Protein AF-A0A2A3VLD2-F1 (afdb_monomer_lite)

Sequence (71 aa):
MSSSPKPATQPTTERKSKQAPSMSHDRIAADIAAFRKAGGKVEVLGNTPIQRRAAPAASATPAAAPARARR

Structure (mmCIF, N/CA/C/O backbone):
data_AF-A0A2A3VLD2-F1
#
_entry.id   AF-A0A2A3VLD2-F1
#
loop_
_atom_site.group_PDB
_atom_site.id
_atom_site.type_symbol
_atom_site.label_atom_id
_atom_site.label_alt_id
_atom_site.label_comp_id
_atom_site.label_asym_id
_atom_site.label_entity_id
_atom_site.label_seq_id
_atom_site.pdbx_PDB_ins_code
_atom_site.Cartn_x
_atom_site.Cartn_y
_atom_site.Cartn_z
_atom_site.occupancy
_atom_site.B_iso_or_equiv
_atom_site.auth_seq_id
_atom_site.auth_comp_id
_atom_site.auth_asym_id
_atom_site.auth_atom_id
_atom_site.pdbx_PDB_model_num
ATOM 1 N N . MET A 1 1 ? -6.860 46.577 23.553 1.00 45.66 1 MET A N 1
ATOM 2 C CA . MET A 1 1 ? -7.161 46.180 22.161 1.00 45.66 1 MET A CA 1
ATOM 3 C C . MET A 1 1 ? -7.206 44.661 22.132 1.00 45.66 1 MET A C 1
ATOM 5 O O . MET A 1 1 ? -6.167 44.043 22.298 1.00 45.66 1 MET A O 1
ATOM 9 N N . SER A 1 2 ? -8.399 44.068 22.063 1.00 50.34 2 SER A N 1
ATOM 10 C CA . SER A 1 2 ? -8.589 42.612 22.010 1.00 50.34 2 SER A CA 1
ATOM 11 C C . SER A 1 2 ? -8.939 42.245 20.571 1.00 50.34 2 SER A C 1
ATOM 13 O O . SER A 1 2 ? -9.939 42.745 20.059 1.00 50.34 2 SER A O 1
ATOM 15 N N . SER A 1 3 ? -8.116 41.442 19.894 1.00 51.41 3 SER A N 1
ATOM 16 C CA . SER A 1 3 ? -8.464 40.879 18.585 1.00 51.41 3 SER A CA 1
ATOM 17 C C . SER A 1 3 ? -8.588 39.364 18.700 1.00 51.41 3 SER A C 1
ATOM 19 O O . SER A 1 3 ? -7.592 38.662 18.869 1.00 51.41 3 SER A O 1
ATOM 21 N N . SER A 1 4 ? -9.814 38.858 18.597 1.00 51.50 4 SER A N 1
ATOM 22 C CA . SER A 1 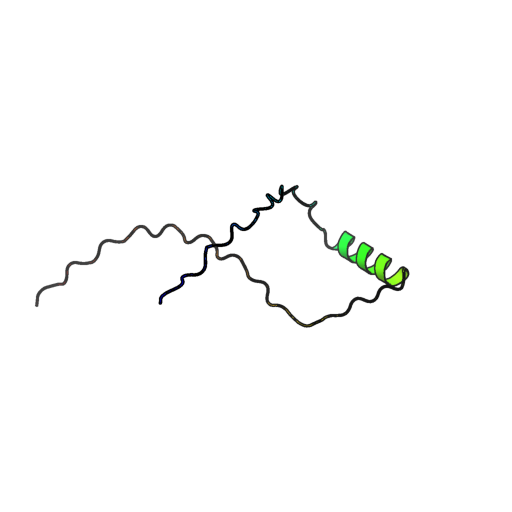4 ? -10.094 37.431 18.445 1.00 51.50 4 SER A CA 1
ATOM 23 C C . SER A 1 4 ? -9.777 36.972 17.011 1.00 51.50 4 SER A C 1
ATOM 25 O O . SER A 1 4 ? -10.106 37.696 16.067 1.00 51.50 4 SER A O 1
ATOM 27 N N . PRO A 1 5 ? -9.194 35.778 16.798 1.00 63.88 5 PRO A N 1
ATOM 28 C CA . PRO A 1 5 ? -9.067 35.208 15.461 1.00 63.88 5 PRO A CA 1
ATOM 29 C C . PRO A 1 5 ? -10.417 34.650 14.972 1.00 63.88 5 PRO A C 1
ATOM 31 O O . PRO A 1 5 ? -11.155 34.012 15.723 1.00 63.88 5 PRO A O 1
ATOM 34 N N . LYS A 1 6 ? -10.747 34.903 13.699 1.00 56.09 6 LYS A N 1
ATOM 35 C CA . LYS A 1 6 ? -11.951 34.391 13.020 1.00 56.09 6 LYS A CA 1
ATOM 36 C C . LYS A 1 6 ? -11.856 32.868 12.813 1.00 56.09 6 LYS A C 1
ATOM 38 O O . LYS A 1 6 ? -10.781 32.392 12.446 1.00 56.09 6 LYS A O 1
ATOM 43 N N . PRO A 1 7 ? -12.950 32.100 12.975 1.00 57.72 7 PRO A N 1
ATOM 44 C CA . PRO A 1 7 ? -12.946 30.670 12.692 1.00 57.72 7 PRO A CA 1
ATOM 45 C C . PRO A 1 7 ? -12.829 30.433 11.180 1.00 57.72 7 PRO A C 1
ATOM 47 O O . PRO A 1 7 ? -13.649 30.910 10.397 1.00 57.72 7 PRO A O 1
ATOM 50 N N . ALA A 1 8 ? -11.789 29.710 10.768 1.00 64.81 8 ALA A N 1
ATOM 51 C CA . ALA A 1 8 ? -11.610 29.275 9.391 1.00 64.81 8 ALA A CA 1
ATOM 52 C C . ALA A 1 8 ? -12.613 28.156 9.064 1.00 64.81 8 ALA A C 1
ATOM 54 O O . ALA A 1 8 ? -12.576 27.082 9.668 1.00 64.81 8 ALA A O 1
ATOM 55 N N . THR A 1 9 ? -13.499 28.408 8.101 1.00 63.78 9 THR A N 1
ATOM 56 C CA . THR A 1 9 ? -14.375 27.400 7.492 1.00 63.78 9 THR A CA 1
ATOM 57 C C . THR A 1 9 ? -13.510 26.343 6.813 1.00 63.78 9 THR A C 1
ATOM 59 O O . THR A 1 9 ? -12.890 26.605 5.784 1.00 63.78 9 THR A O 1
ATOM 62 N N . GLN A 1 10 ? -13.436 25.149 7.400 1.00 63.88 10 GLN A N 1
ATOM 63 C CA . GLN A 1 10 ? -12.742 24.024 6.781 1.00 63.88 10 GLN A CA 1
ATOM 64 C C . GLN A 1 10 ? -13.617 23.449 5.658 1.00 63.88 10 GLN A C 1
ATOM 66 O O . GLN A 1 10 ? -14.790 23.157 5.903 1.00 63.88 10 GLN A O 1
ATOM 71 N N . PRO A 1 11 ? -13.087 23.260 4.436 1.00 59.06 11 PRO A N 1
ATOM 72 C CA . PRO A 1 11 ? -13.821 22.589 3.376 1.00 59.06 11 PRO A CA 1
ATOM 73 C C . PRO A 1 11 ? -13.986 21.110 3.744 1.00 59.06 11 PRO A C 1
ATOM 75 O O . PRO A 1 11 ? -13.029 20.332 3.736 1.00 59.06 11 PRO A O 1
ATOM 78 N N . THR A 1 12 ? -15.211 20.710 4.076 1.00 65.81 12 THR A N 1
ATOM 79 C CA . THR A 1 12 ? -15.574 19.308 4.283 1.00 65.81 12 THR A CA 1
ATOM 80 C C . THR A 1 12 ? -15.613 18.626 2.922 1.00 65.81 12 THR A C 1
ATOM 82 O O . THR A 1 12 ? -16.624 18.648 2.225 1.00 65.81 12 THR A O 1
ATOM 85 N N . THR A 1 13 ? -14.490 18.041 2.506 1.00 68.38 13 THR A N 1
ATOM 86 C CA . THR A 1 13 ? -14.497 1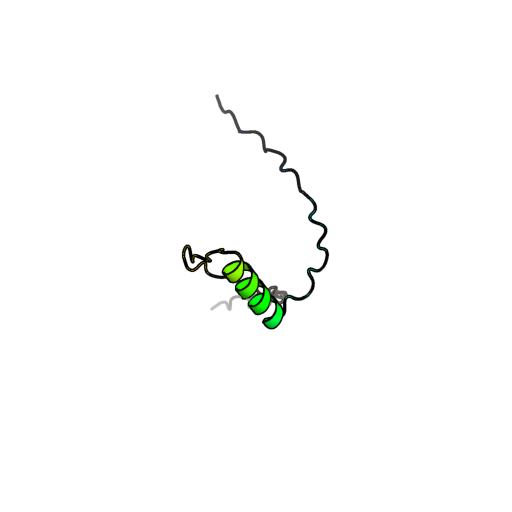7.132 1.360 1.00 68.38 13 THR A CA 1
ATOM 87 C C . THR A 1 13 ? -15.234 15.865 1.775 1.00 68.38 13 THR A C 1
ATOM 89 O O . THR A 1 13 ? -14.740 15.033 2.538 1.00 68.38 13 THR A O 1
ATOM 92 N N . GLU A 1 14 ? -16.473 15.756 1.312 1.00 66.06 14 GLU A N 1
ATOM 93 C CA . GLU A 1 14 ? -17.347 14.617 1.542 1.00 66.06 14 GLU A CA 1
ATOM 94 C C . GLU A 1 14 ? -16.772 13.414 0.783 1.00 66.06 14 GLU A C 1
ATOM 96 O O . GLU A 1 14 ? -17.027 13.184 -0.401 1.00 66.06 14 GLU A O 1
ATOM 101 N N . ARG A 1 15 ? -15.882 12.669 1.449 1.00 67.44 15 ARG A N 1
ATOM 102 C CA . ARG A 1 15 ? -15.331 11.429 0.905 1.00 67.44 15 ARG A CA 1
ATOM 103 C C . ARG A 1 15 ? -16.465 10.418 0.836 1.00 67.44 15 ARG A C 1
ATOM 105 O O . ARG A 1 15 ? -16.763 9.745 1.820 1.00 67.44 15 ARG A O 1
ATOM 112 N N . LYS A 1 16 ? -17.070 10.295 -0.347 1.00 66.56 16 LYS A N 1
ATOM 113 C CA . LYS A 1 16 ? -17.951 9.182 -0.697 1.00 66.56 16 LYS A CA 1
ATOM 114 C C . LYS A 1 16 ? -17.205 7.887 -0.393 1.00 66.56 16 LYS A C 1
ATOM 116 O O . LYS A 1 16 ? -16.268 7.517 -1.102 1.00 66.56 16 LYS A O 1
ATOM 121 N N . SER A 1 17 ? -17.604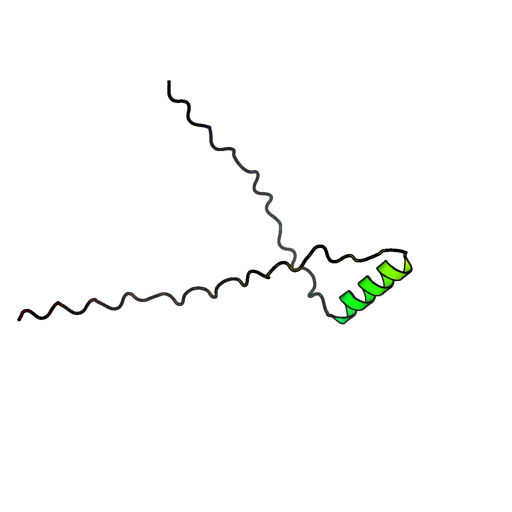 7.223 0.684 1.00 62.03 17 SER A N 1
ATOM 122 C CA . SER A 1 17 ? -17.103 5.920 1.096 1.00 62.03 17 SER A CA 1
ATOM 123 C C . SER A 1 17 ? -17.599 4.872 0.103 1.00 62.03 17 SER A C 1
ATOM 125 O O . SER A 1 17 ? -18.516 4.104 0.374 1.00 62.03 17 SER A O 1
ATOM 127 N N . LYS A 1 18 ? -16.994 4.826 -1.091 1.00 62.38 18 LYS A N 1
ATOM 128 C CA . LYS A 1 18 ? -16.992 3.587 -1.872 1.00 62.38 18 LYS A CA 1
ATOM 129 C C . LYS A 1 18 ? -16.412 2.536 -0.936 1.00 62.38 18 LYS A C 1
ATOM 131 O O . LYS A 1 18 ? -15.270 2.707 -0.511 1.00 62.38 18 LYS A O 1
ATOM 136 N N . GLN A 1 19 ? -17.205 1.527 -0.559 1.00 62.44 19 GLN A N 1
ATOM 137 C CA . GLN A 1 19 ? -16.681 0.370 0.157 1.00 62.44 19 GLN A CA 1
ATOM 138 C C . GLN A 1 19 ? -15.462 -0.106 -0.629 1.00 62.44 19 GLN A C 1
ATOM 140 O O . GLN A 1 19 ? -15.589 -0.583 -1.757 1.00 62.44 19 GLN A O 1
ATOM 145 N N . ALA A 1 20 ? -14.274 0.130 -0.073 1.00 65.44 20 ALA A N 1
ATOM 146 C CA . ALA A 1 20 ? -13.061 -0.395 -0.655 1.00 65.44 20 ALA A CA 1
ATOM 147 C C . ALA A 1 20 ? -13.233 -1.920 -0.672 1.00 65.44 20 ALA A C 1
ATOM 149 O O . ALA A 1 20 ? -13.697 -2.473 0.333 1.00 65.44 20 ALA A O 1
ATOM 150 N N . PRO A 1 21 ? -12.937 -2.597 -1.794 1.00 69.94 21 PRO A N 1
ATOM 151 C CA . PRO A 1 21 ? -12.986 -4.050 -1.833 1.00 69.94 21 PRO A CA 1
ATOM 152 C C . PRO A 1 21 ? -12.178 -4.589 -0.652 1.00 69.94 21 PRO A C 1
ATOM 154 O O . PRO A 1 21 ? -11.100 -4.070 -0.355 1.00 69.94 21 PRO A O 1
ATOM 157 N N . SER A 1 22 ? -12.723 -5.582 0.054 1.00 73.69 22 SER A N 1
ATOM 158 C CA . SER A 1 22 ? -12.065 -6.156 1.225 1.00 73.69 22 SER A CA 1
ATOM 159 C C . SER A 1 22 ? -10.663 -6.615 0.829 1.00 73.69 22 SER A C 1
ATOM 161 O O . SER A 1 22 ? -10.512 -7.518 0.002 1.00 73.69 22 SER A O 1
ATOM 163 N N . MET A 1 23 ? -9.640 -5.968 1.381 1.00 79.69 23 MET A N 1
ATOM 164 C CA . MET A 1 23 ? -8.254 -6.326 1.109 1.00 79.69 23 MET A CA 1
ATOM 165 C C . MET A 1 23 ? -7.961 -7.664 1.785 1.00 79.69 23 MET A C 1
ATOM 167 O O . MET A 1 23 ? -7.876 -7.751 3.008 1.00 79.69 23 MET A O 1
ATOM 171 N N . SER A 1 24 ? -7.854 -8.723 0.986 1.00 89.81 24 SER A N 1
ATOM 172 C CA . SER A 1 24 ? -7.414 -10.042 1.440 1.00 89.81 24 SER A CA 1
ATOM 173 C C . SER A 1 24 ? -5.896 -10.065 1.600 1.00 89.81 24 SER A C 1
ATOM 175 O O . SER A 1 24 ? -5.192 -9.451 0.798 1.00 89.81 24 SER A O 1
ATOM 177 N N . HIS A 1 25 ? -5.396 -10.849 2.555 1.00 90.19 25 HIS A N 1
ATOM 178 C CA . HIS A 1 25 ? -3.959 -11.029 2.782 1.00 90.19 25 HIS A CA 1
ATOM 179 C C . HIS A 1 25 ? -3.188 -11.420 1.508 1.00 90.19 25 HIS A C 1
ATOM 181 O O . HIS A 1 25 ? -2.137 -10.853 1.230 1.00 90.19 25 HIS A O 1
ATOM 187 N N . ASP A 1 26 ? -3.753 -12.325 0.705 1.00 90.62 26 ASP A N 1
ATOM 188 C CA . ASP A 1 26 ? -3.145 -12.835 -0.529 1.00 90.62 26 ASP A CA 1
ATOM 189 C C . ASP A 1 26 ? -2.838 -11.721 -1.550 1.00 90.62 26 ASP A C 1
ATOM 191 O O . ASP A 1 26 ? -1.709 -11.577 -2.012 1.00 90.62 26 ASP A O 1
ATOM 195 N N . ARG A 1 27 ? -3.811 -10.833 -1.800 1.00 92.75 27 ARG A N 1
ATOM 196 C CA . ARG A 1 27 ? -3.627 -9.655 -2.669 1.00 92.75 27 ARG A CA 1
ATOM 197 C C . ARG A 1 27 ? -2.535 -8.719 -2.167 1.00 92.75 27 ARG A C 1
ATOM 199 O O . ARG A 1 27 ? -1.700 -8.289 -2.951 1.00 92.75 27 ARG A O 1
ATOM 206 N N . ILE A 1 28 ? -2.508 -8.446 -0.862 1.00 92.81 28 ILE A N 1
ATOM 207 C CA . ILE A 1 28 ? -1.475 -7.588 -0.268 1.00 92.81 28 ILE A CA 1
ATOM 208 C C . ILE A 1 28 ? -0.086 -8.206 -0.494 1.00 92.81 28 ILE A C 1
ATOM 210 O O . ILE A 1 28 ? 0.854 -7.497 -0.849 1.00 92.81 28 ILE A O 1
ATOM 214 N N . ALA A 1 29 ? 0.052 -9.526 -0.334 1.00 94.31 29 ALA A N 1
ATOM 215 C CA . ALA A 1 29 ? 1.311 -10.223 -0.580 1.00 94.31 29 ALA A CA 1
ATOM 216 C C . ALA A 1 29 ? 1.741 -10.148 -2.057 1.00 94.31 29 ALA A C 1
ATOM 218 O O . ALA A 1 29 ? 2.912 -9.872 -2.341 1.00 94.31 29 ALA A O 1
ATOM 219 N N . ALA A 1 30 ? 0.801 -10.337 -2.988 1.00 95.25 30 ALA A N 1
ATOM 220 C CA . ALA A 1 30 ? 1.054 -10.205 -4.421 1.00 95.25 30 ALA A CA 1
ATOM 221 C C . ALA A 1 30 ? 1.522 -8.787 -4.796 1.00 95.25 30 ALA A C 1
ATOM 223 O O . ALA A 1 30 ? 2.523 -8.638 -5.504 1.00 95.25 30 ALA A O 1
ATOM 224 N N . ASP A 1 31 ? 0.870 -7.754 -4.259 1.00 93.44 31 ASP A N 1
ATOM 225 C CA . ASP A 1 31 ? 1.213 -6.351 -4.516 1.00 93.44 31 ASP A CA 1
ATOM 226 C C . ASP A 1 31 ? 2.598 -5.991 -3.957 1.00 93.44 31 ASP A C 1
ATOM 228 O O . ASP A 1 31 ? 3.405 -5.356 -4.642 1.00 93.44 31 ASP A O 1
ATOM 232 N N . ILE A 1 32 ? 2.929 -6.460 -2.747 1.00 94.94 32 ILE A N 1
ATOM 233 C CA . ILE A 1 32 ? 4.267 -6.280 -2.161 1.00 94.94 32 ILE A CA 1
ATOM 234 C C . ILE A 1 32 ? 5.332 -6.944 -3.045 1.00 94.94 32 ILE A C 1
ATOM 236 O O . ILE A 1 32 ? 6.395 -6.362 -3.279 1.00 94.94 32 ILE A O 1
ATOM 240 N N . ALA A 1 33 ? 5.070 -8.151 -3.552 1.00 96.25 33 ALA A N 1
ATOM 241 C CA . ALA A 1 33 ? 6.004 -8.849 -4.429 1.00 96.25 33 ALA A CA 1
ATOM 242 C C . ALA A 1 33 ? 6.200 -8.110 -5.763 1.00 96.25 33 ALA A C 1
ATOM 244 O O . ALA A 1 33 ? 7.339 -7.956 -6.212 1.00 96.25 33 ALA A O 1
ATOM 245 N N . ALA A 1 34 ? 5.119 -7.622 -6.376 1.00 97.38 34 ALA A N 1
ATOM 246 C CA . ALA A 1 34 ? 5.175 -6.839 -7.608 1.00 97.38 34 ALA A CA 1
ATOM 247 C C . ALA A 1 34 ? 5.968 -5.536 -7.418 1.00 97.38 34 ALA A C 1
ATOM 249 O O . ALA A 1 34 ? 6.856 -5.233 -8.217 1.00 97.38 34 ALA A O 1
ATOM 250 N N . PHE A 1 35 ? 5.724 -4.816 -6.320 1.00 96.88 35 PHE A N 1
ATOM 251 C CA . PHE A 1 35 ? 6.443 -3.586 -5.988 1.00 96.88 35 PHE A CA 1
ATOM 252 C C . PHE A 1 35 ? 7.950 -3.822 -5.828 1.00 96.88 35 PHE A C 1
ATOM 254 O O . PHE A 1 35 ? 8.762 -3.087 -6.390 1.00 96.88 35 PHE A O 1
ATOM 261 N N . ARG A 1 36 ? 8.337 -4.899 -5.132 1.00 96.06 36 ARG A N 1
ATOM 262 C CA . ARG A 1 36 ? 9.749 -5.279 -4.967 1.00 96.06 36 ARG A CA 1
ATOM 263 C C . ARG A 1 36 ? 10.405 -5.665 -6.293 1.00 96.06 36 ARG A C 1
ATOM 265 O O . ARG A 1 36 ? 11.543 -5.276 -6.536 1.00 96.06 36 ARG A O 1
ATOM 272 N N . LYS A 1 37 ? 9.696 -6.393 -7.167 1.00 96.62 37 LYS A N 1
ATOM 273 C CA . LYS A 1 37 ? 10.186 -6.748 -8.514 1.00 96.62 37 LYS A CA 1
ATOM 274 C C . LYS A 1 37 ? 10.414 -5.521 -9.398 1.00 96.62 37 LYS A C 1
ATOM 276 O O . LYS A 1 37 ? 11.347 -5.525 -10.191 1.00 96.62 37 LYS A O 1
ATOM 281 N N . ALA A 1 38 ? 9.606 -4.476 -9.237 1.00 97.06 38 ALA A N 1
ATOM 282 C CA . ALA A 1 38 ? 9.774 -3.205 -9.938 1.00 97.06 38 ALA A CA 1
ATOM 283 C C . ALA A 1 38 ? 10.921 -2.333 -9.377 1.00 97.06 38 ALA A C 1
ATOM 285 O O . ALA A 1 38 ? 11.124 -1.220 -9.853 1.00 97.06 38 ALA A O 1
ATOM 286 N N . GLY A 1 39 ? 11.664 -2.810 -8.369 1.00 96.69 39 GLY A N 1
ATOM 287 C CA . GLY A 1 39 ? 12.761 -2.073 -7.731 1.00 96.69 39 GLY A CA 1
ATOM 288 C C . GLY A 1 39 ? 12.332 -1.201 -6.547 1.00 96.69 39 GLY A C 1
ATOM 289 O O . GLY A 1 39 ? 13.149 -0.459 -6.005 1.00 96.69 39 GLY A O 1
ATOM 290 N N . GLY A 1 40 ? 11.071 -1.287 -6.118 1.00 96.31 40 GLY A N 1
ATOM 291 C CA . GLY A 1 40 ? 10.572 -0.587 -4.940 1.00 96.31 40 GLY A CA 1
ATOM 292 C C . GLY A 1 40 ? 11.106 -1.177 -3.631 1.00 96.31 40 GLY A C 1
ATOM 293 O O . GLY A 1 40 ? 11.256 -2.393 -3.482 1.00 96.31 40 GLY A O 1
ATOM 294 N N . LYS A 1 41 ? 11.350 -0.311 -2.643 1.00 95.88 41 LYS A N 1
ATOM 295 C CA . LYS A 1 41 ? 11.772 -0.688 -1.288 1.00 95.88 41 LYS A CA 1
ATOM 296 C C . LYS A 1 41 ? 10.739 -0.204 -0.278 1.00 95.88 41 LYS A C 1
ATOM 298 O O . LYS A 1 41 ? 10.351 0.958 -0.292 1.00 95.88 41 LYS A O 1
ATOM 303 N N . VAL A 1 42 ? 10.286 -1.108 0.586 1.00 91.06 42 VAL A N 1
ATOM 304 C CA . VAL A 1 42 ? 9.388 -0.770 1.695 1.00 91.06 42 VAL A CA 1
ATOM 305 C C . VAL A 1 42 ? 10.244 -0.543 2.933 1.00 91.06 42 VAL A C 1
ATOM 307 O O . VAL A 1 42 ? 10.965 -1.446 3.355 1.00 91.06 42 VAL A O 1
ATOM 310 N N . GLU A 1 43 ? 10.172 0.656 3.500 1.00 93.00 43 GLU A N 1
ATOM 311 C CA . GLU A 1 43 ? 10.870 1.019 4.733 1.00 93.00 43 GLU A CA 1
ATOM 312 C C . GLU A 1 43 ? 9.860 1.272 5.855 1.00 93.00 43 GLU A C 1
ATOM 314 O O . GLU A 1 43 ? 8.784 1.830 5.633 1.00 93.00 43 GLU A O 1
ATOM 319 N N . VAL A 1 44 ? 10.202 0.837 7.068 1.00 91.44 44 VAL A N 1
ATOM 320 C CA . VAL A 1 44 ? 9.362 1.016 8.256 1.00 91.44 44 VAL A CA 1
ATOM 321 C C . VAL A 1 44 ? 9.848 2.257 8.999 1.00 91.44 44 VAL A C 1
ATOM 323 O O . VAL A 1 44 ? 10.915 2.238 9.602 1.00 91.44 44 VAL A O 1
ATOM 326 N N . LEU A 1 45 ? 9.056 3.333 8.968 1.00 89.50 45 LEU A N 1
ATOM 327 C CA . LEU A 1 45 ? 9.385 4.620 9.606 1.00 89.50 45 LEU A CA 1
ATOM 328 C C . LEU A 1 45 ? 9.160 4.637 11.132 1.00 89.50 45 LEU A C 1
ATOM 330 O O . LEU A 1 45 ? 9.360 5.657 11.785 1.00 89.50 45 LEU A O 1
ATOM 334 N N . GLY A 1 46 ? 8.720 3.516 11.701 1.00 92.12 46 GLY A N 1
ATOM 335 C CA . GLY A 1 46 ? 8.379 3.356 13.111 1.00 92.12 46 GLY A CA 1
ATOM 336 C C . GLY A 1 46 ? 7.122 2.508 13.288 1.00 92.12 46 GLY A C 1
ATOM 337 O O . GLY A 1 46 ? 6.459 2.145 12.317 1.00 92.12 46 GLY A O 1
ATOM 338 N N . ASN A 1 47 ? 6.786 2.186 14.538 1.00 91.06 47 ASN A N 1
ATOM 339 C CA . ASN A 1 47 ? 5.552 1.476 14.864 1.00 91.06 47 ASN A CA 1
ATOM 340 C C . ASN A 1 47 ? 4.499 2.472 15.368 1.00 91.06 47 ASN A C 1
ATOM 342 O O . ASN A 1 47 ? 4.607 2.979 16.484 1.00 91.06 47 ASN A O 1
ATOM 346 N N . THR A 1 48 ? 3.486 2.770 14.554 1.00 86.94 48 THR A N 1
ATOM 347 C CA . THR A 1 48 ? 2.368 3.625 14.971 1.00 86.94 48 THR A CA 1
ATOM 348 C C . THR A 1 48 ? 1.281 2.767 15.623 1.00 86.94 48 THR A C 1
ATOM 350 O O . THR A 1 48 ? 0.761 1.857 14.974 1.00 86.94 48 THR A O 1
ATOM 353 N N . PRO A 1 49 ? 0.892 3.031 16.883 1.00 87.12 49 PRO A N 1
ATOM 354 C CA . PRO A 1 49 ? -0.169 2.272 17.529 1.00 87.12 49 PRO A CA 1
ATOM 355 C C . PRO A 1 49 ? -1.504 2.492 16.811 1.00 87.12 49 PRO A C 1
ATOM 357 O O . PRO A 1 49 ? -1.897 3.619 16.507 1.00 87.12 49 PRO A O 1
ATOM 360 N N . ILE A 1 50 ? -2.228 1.402 16.563 1.00 86.50 50 ILE A N 1
ATOM 361 C CA . ILE A 1 50 ? -3.553 1.460 15.945 1.00 86.50 50 ILE A CA 1
ATOM 362 C C . ILE A 1 50 ? -4.558 1.943 16.991 1.00 86.50 50 ILE A C 1
ATOM 364 O O . ILE A 1 50 ? -4.806 1.257 17.986 1.00 86.50 50 ILE A O 1
ATOM 368 N N . GLN A 1 51 ? -5.186 3.095 16.748 1.00 79.50 51 GLN A N 1
ATOM 369 C CA . GLN A 1 51 ? -6.326 3.529 17.549 1.00 79.50 51 GLN A CA 1
ATOM 370 C C . GLN A 1 51 ? -7.535 2.655 17.222 1.00 79.50 51 GLN A C 1
ATOM 372 O O . GLN A 1 51 ? -8.148 2.767 16.159 1.00 79.50 51 GLN A O 1
ATOM 377 N N . ARG A 1 52 ? -7.879 1.753 18.140 1.00 86.06 52 ARG A N 1
ATOM 378 C CA . ARG A 1 52 ? -9.130 1.002 18.043 1.00 86.06 52 ARG A CA 1
ATOM 379 C C . ARG A 1 52 ? -10.267 1.955 18.382 1.00 86.06 52 ARG A C 1
ATOM 381 O O . ARG A 1 52 ? -10.228 2.618 19.415 1.00 86.06 52 ARG A O 1
ATOM 388 N N . ARG A 1 53 ? -11.286 2.018 17.521 1.00 80.75 53 ARG A N 1
ATOM 389 C CA . ARG A 1 53 ? -12.517 2.742 17.843 1.00 80.75 53 ARG A CA 1
ATOM 390 C C . ARG A 1 53 ? -13.087 2.131 19.121 1.00 80.75 53 ARG A C 1
ATOM 392 O O . ARG A 1 53 ? -13.276 0.917 19.176 1.00 80.75 53 ARG A O 1
ATOM 399 N N . ALA A 1 54 ? -13.322 2.959 20.137 1.00 73.38 54 ALA A N 1
ATOM 400 C CA . ALA A 1 54 ? -14.022 2.509 21.330 1.00 73.38 54 ALA A CA 1
ATOM 401 C C . ALA A 1 54 ? -15.366 1.907 20.901 1.00 73.38 54 ALA A C 1
ATOM 403 O O . ALA A 1 54 ? -16.057 2.477 20.047 1.00 73.38 54 ALA A O 1
ATOM 404 N N . ALA A 1 55 ? -15.711 0.745 21.458 1.00 73.25 55 ALA A N 1
ATOM 405 C CA . ALA A 1 55 ? -17.060 0.221 21.316 1.00 73.25 55 ALA A CA 1
ATOM 406 C C . ALA A 1 55 ? -18.037 1.318 21.776 1.00 73.25 55 ALA A C 1
ATOM 408 O O . ALA A 1 55 ? -17.731 2.007 22.757 1.00 73.25 55 ALA A O 1
ATOM 409 N N . PRO A 1 56 ? -19.158 1.544 21.064 1.00 66.44 56 PRO A N 1
ATOM 410 C CA . PRO A 1 56 ? -20.144 2.516 21.510 1.00 66.44 56 PRO A CA 1
ATOM 411 C C . PRO A 1 56 ? -20.514 2.164 22.948 1.00 66.44 56 PRO A C 1
ATOM 413 O O . PRO A 1 56 ? -20.834 1.008 23.232 1.00 66.44 56 PRO A O 1
ATOM 416 N N . ALA A 1 57 ? -20.382 3.137 23.854 1.00 62.12 57 ALA A N 1
ATOM 417 C CA . ALA A 1 57 ? -20.777 2.958 25.239 1.00 62.12 57 ALA A CA 1
ATOM 418 C C . ALA A 1 57 ? -22.208 2.424 25.221 1.00 62.12 57 ALA A C 1
ATOM 420 O O . ALA A 1 57 ? -23.094 3.069 24.655 1.00 62.12 57 ALA A O 1
ATOM 421 N N . ALA A 1 58 ? -22.411 1.225 25.774 1.00 62.88 58 ALA A N 1
ATOM 422 C CA . ALA A 1 58 ? -23.750 0.743 26.050 1.00 62.88 58 ALA A CA 1
ATOM 423 C C . ALA A 1 58 ? -24.450 1.880 26.792 1.00 62.88 58 ALA A C 1
ATOM 425 O O . ALA A 1 58 ? -23.909 2.384 27.778 1.00 62.88 58 ALA A O 1
ATOM 426 N N . SER A 1 59 ? -25.561 2.358 26.233 1.00 55.88 59 SER A N 1
ATOM 427 C CA . SER A 1 59 ? -26.344 3.468 26.760 1.00 55.88 59 SER A CA 1
ATOM 428 C C . SER A 1 59 ? -26.509 3.277 28.261 1.00 55.88 59 SER A C 1
ATOM 430 O O . SER A 1 59 ? -27.227 2.377 2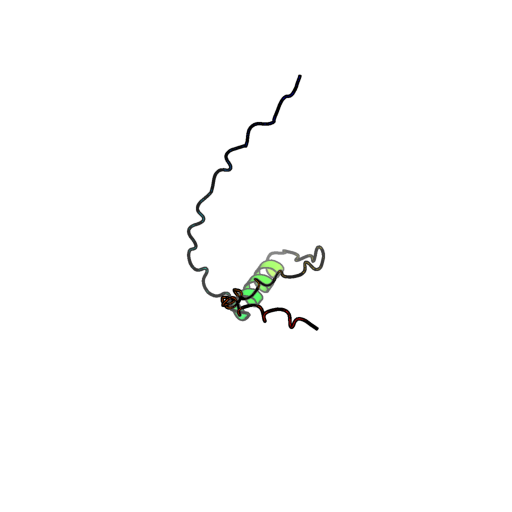8.693 1.00 55.88 59 SER A O 1
ATOM 432 N N . ALA A 1 60 ? -25.785 4.075 29.042 1.00 61.81 60 ALA A N 1
ATOM 433 C CA . ALA A 1 60 ? -25.895 4.063 30.482 1.00 61.81 60 ALA A CA 1
ATOM 434 C C . ALA A 1 60 ? -27.285 4.600 30.818 1.00 61.81 60 ALA A C 1
ATOM 436 O O . ALA A 1 60 ? -27.525 5.806 30.775 1.00 61.81 60 ALA A O 1
ATOM 437 N N . THR A 1 61 ? -28.220 3.703 31.115 1.00 63.44 61 THR A N 1
ATOM 438 C CA . THR A 1 61 ? -29.427 4.062 31.850 1.00 63.44 61 THR A CA 1
ATOM 439 C C . THR A 1 61 ? -28.954 4.628 33.189 1.00 63.44 61 THR A C 1
ATOM 441 O O . THR A 1 61 ? -28.225 3.929 33.901 1.00 63.44 61 THR A O 1
ATOM 444 N N . PRO A 1 62 ? -29.285 5.878 33.553 1.00 57.88 62 PRO A N 1
ATOM 445 C CA . PRO A 1 62 ? -28.886 6.405 34.847 1.00 57.88 62 PRO A CA 1
ATOM 446 C C . PRO A 1 62 ? -29.614 5.606 35.932 1.00 57.88 62 PRO A C 1
ATOM 448 O O . PRO A 1 62 ? -30.828 5.717 36.093 1.00 57.88 62 PRO A O 1
ATOM 451 N N . ALA A 1 63 ? -28.877 4.764 36.657 1.00 61.66 63 ALA A N 1
ATOM 452 C CA . ALA A 1 63 ? -29.376 4.124 37.863 1.00 61.66 63 ALA A CA 1
ATOM 453 C C . ALA A 1 63 ? -29.569 5.206 38.936 1.00 61.66 63 ALA A C 1
ATOM 455 O O . ALA A 1 63 ? -28.639 5.945 39.266 1.00 61.66 63 ALA A O 1
ATOM 456 N N . ALA A 1 64 ? -30.801 5.315 39.432 1.00 60.91 64 ALA A N 1
ATOM 457 C CA . ALA A 1 64 ? -31.215 6.262 40.455 1.00 60.91 64 ALA A CA 1
ATOM 458 C C . ALA A 1 64 ? -30.296 6.205 41.691 1.00 60.91 64 ALA A C 1
ATOM 460 O O . ALA A 1 64 ? -29.996 5.131 42.212 1.00 60.91 64 ALA A O 1
ATOM 461 N N . ALA A 1 65 ? -29.860 7.377 42.158 1.00 58.69 65 ALA A N 1
ATOM 462 C CA . ALA A 1 65 ? -29.031 7.531 43.349 1.00 58.69 65 ALA A CA 1
ATOM 463 C C . ALA A 1 65 ? -29.739 6.969 44.601 1.00 58.69 65 ALA A C 1
ATOM 465 O O . ALA A 1 65 ? -30.914 7.284 44.811 1.00 58.69 65 ALA A O 1
ATOM 466 N N . PRO A 1 66 ? -29.066 6.192 45.475 1.00 56.06 66 PRO A N 1
ATOM 467 C CA . PRO A 1 66 ? -29.663 5.798 46.740 1.00 56.06 66 PRO A CA 1
ATOM 468 C C . PRO A 1 66 ? -29.714 7.018 47.667 1.00 56.06 66 PRO A C 1
ATOM 470 O O . PRO A 1 66 ? -28.703 7.678 47.921 1.00 56.06 66 PRO A O 1
ATOM 473 N N . ALA A 1 67 ? -30.914 7.331 48.158 1.00 61.75 67 ALA A N 1
ATOM 474 C CA . ALA A 1 67 ? -31.142 8.375 49.145 1.00 61.75 67 ALA A CA 1
ATOM 475 C C . ALA A 1 67 ? -30.242 8.146 50.368 1.00 61.75 67 ALA A C 1
ATOM 477 O O . ALA A 1 67 ? -30.224 7.071 50.968 1.00 61.75 67 ALA A O 1
ATOM 478 N N . ARG A 1 68 ? -29.468 9.175 50.716 1.00 52.72 68 ARG A N 1
ATOM 479 C CA . ARG A 1 68 ? -28.514 9.180 51.825 1.00 52.72 68 ARG A CA 1
ATOM 480 C C . ARG A 1 68 ? -29.245 8.844 53.130 1.00 52.72 68 ARG A C 1
ATOM 482 O O . ARG A 1 68 ? -30.059 9.636 53.599 1.00 52.72 68 ARG A O 1
ATOM 489 N N . ALA A 1 69 ? -28.956 7.676 53.701 1.00 55.44 69 ALA A N 1
ATOM 490 C CA . ALA A 1 69 ? -29.489 7.274 54.995 1.00 55.44 69 ALA A CA 1
ATOM 491 C C . ALA A 1 69 ? -29.017 8.266 56.068 1.00 55.44 69 ALA A C 1
ATOM 493 O O . ALA A 1 69 ? -27.820 8.450 56.295 1.00 55.44 69 ALA A O 1
ATOM 494 N N . ARG A 1 70 ? -29.987 8.940 56.681 1.00 52.81 70 ARG A N 1
ATOM 495 C CA . ARG A 1 70 ? -29.811 9.846 57.814 1.00 52.81 70 ARG A CA 1
ATOM 496 C C . ARG A 1 70 ? -29.493 8.980 59.040 1.00 52.81 70 ARG A C 1
ATOM 498 O O . ARG A 1 70 ? -30.276 8.085 59.351 1.00 52.81 70 ARG A O 1
ATOM 505 N N . ARG A 1 71 ? -28.350 9.213 59.683 1.00 53.31 71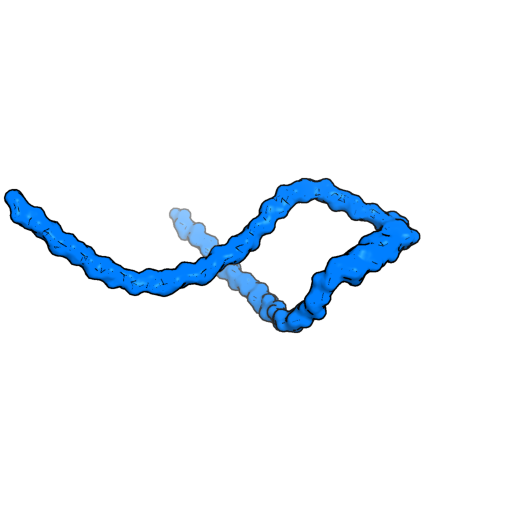 ARG A N 1
ATOM 506 C CA . ARG A 1 71 ? -27.977 8.619 60.972 1.00 53.31 71 ARG A CA 1
ATOM 507 C C . ARG A 1 71 ? -27.754 9.733 61.979 1.00 53.31 71 ARG A C 1
ATOM 509 O O . ARG A 1 71 ? -27.255 10.793 61.537 1.00 53.31 71 ARG A O 1
#

Foldseek 3Di:
DDDDDDDDDDPPPPPPCPPDPPDDPVNVVVVV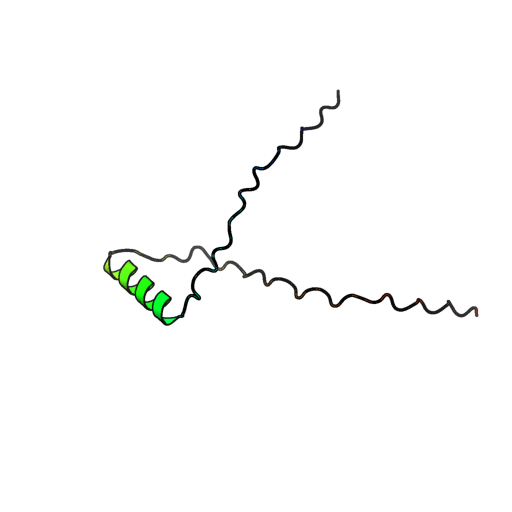VVCVVVVHDDDDPDDDDDDDDPDPPPPPPPDDDPDDDDD

Secondary structure (DSSP, 8-state):
---PPPPP----------------HHHHHHHHHHHHHTT--------PPP-PPPPPPP----PPPPP----

Radius of gyration: 25.92 Å; chains: 1; bounding box: 44×59×71 Å

pLDDT: mean 74.46, std 16.16, range [45.66, 97.38]